Protein AF-A0A919KIQ8-F1 (afdb_monomer_lite)

Sequence (68 aa):
MLTDRVLAAQGKPQRYGSQLLAVDGKWVPKPMEAPERIDERRAGIGEMPLADYICVATHLMPPPAANP

Organism: NCBI:txid86183

InterPro domains:
  IPR046732 Protein of unknown function DUF6624 [PF20329] (1-56)

Foldseek 3Di:
DVQQVVCVVVVHAGQQQLDWDQDQQATDGDHHDPLVCNCVVCVVVPHDDPVVVRVVCCVVPGRPHDDD

pLDDT: mean 93.63, std 9.1, range [48.75, 98.38]

Radius of gyration: 12.22 Å; chains: 1; bounding box: 24×26×33 Å

Structure (mmCIF, N/CA/C/O backbone):
data_AF-A0A919KIQ8-F1
#
_entry.id   AF-A0A919KIQ8-F1
#
loop_
_atom_site.group_PDB
_atom_site.id
_atom_site.type_symbol
_atom_site.label_atom_id
_atom_site.label_alt_id
_atom_site.label_comp_id
_atom_site.label_asym_id
_atom_site.label_entity_id
_atom_site.label_seq_id
_atom_site.pdbx_PDB_ins_code
_atom_site.Cartn_x
_atom_site.Cartn_y
_atom_site.Cartn_z
_atom_site.occupancy
_atom_site.B_iso_or_equiv
_atom_site.auth_seq_id
_atom_site.auth_comp_id
_atom_site.auth_asym_id
_atom_site.auth_atom_id
_atom_site.pdbx_PDB_model_num
ATOM 1 N N . MET A 1 1 ? 2.834 7.058 3.808 1.00 91.44 1 MET A N 1
ATOM 2 C CA . MET A 1 1 ? 2.844 8.257 2.939 1.00 91.44 1 MET A CA 1
ATOM 3 C C . MET A 1 1 ? 1.738 9.220 3.333 1.00 91.44 1 MET A C 1
ATOM 5 O O . MET A 1 1 ? 0.698 8.767 3.803 1.00 91.44 1 MET A O 1
ATOM 9 N N . LEU A 1 2 ? 1.940 10.531 3.146 1.00 96.56 2 LEU A N 1
ATOM 10 C CA . LEU A 1 2 ? 0.916 11.529 3.487 1.00 96.56 2 LEU A CA 1
ATOM 11 C C . LEU A 1 2 ? -0.353 11.354 2.638 1.00 96.56 2 LEU A C 1
ATOM 13 O O . LEU A 1 2 ? -1.446 11.374 3.192 1.00 96.56 2 LEU A O 1
ATOM 17 N N . THR A 1 3 ? -0.212 11.095 1.334 1.00 96.69 3 THR A N 1
ATOM 18 C CA . THR A 1 3 ? -1.340 10.854 0.416 1.00 96.69 3 THR A CA 1
ATOM 19 C C . THR A 1 3 ? -2.251 9.733 0.909 1.00 96.69 3 THR A C 1
ATOM 21 O O . THR A 1 3 ? -3.442 9.953 1.110 1.00 96.69 3 THR A O 1
ATOM 24 N N . ASP A 1 4 ? -1.693 8.552 1.181 1.00 97.62 4 ASP A N 1
ATOM 25 C CA . ASP A 1 4 ? -2.474 7.413 1.671 1.00 97.62 4 ASP A CA 1
ATOM 26 C C . ASP A 1 4 ? -3.095 7.675 3.046 1.00 97.62 4 ASP A C 1
ATOM 28 O O . ASP A 1 4 ? -4.218 7.248 3.301 1.00 97.62 4 ASP A O 1
ATOM 32 N N . ARG A 1 5 ? -2.396 8.397 3.933 1.00 97.44 5 ARG A N 1
ATOM 33 C CA . ARG A 1 5 ? -2.938 8.779 5.244 1.00 97.44 5 ARG A CA 1
ATOM 34 C C . ARG A 1 5 ? -4.173 9.668 5.096 1.00 97.44 5 ARG A C 1
ATOM 36 O O . ARG A 1 5 ? -5.169 9.423 5.769 1.00 97.44 5 ARG A O 1
ATOM 43 N N . VAL A 1 6 ? -4.117 10.671 4.218 1.00 98.06 6 VAL A N 1
ATOM 44 C CA . VAL A 1 6 ? -5.248 11.570 3.943 1.00 98.06 6 VAL A CA 1
ATOM 45 C C . VAL A 1 6 ? -6.410 10.802 3.312 1.00 98.06 6 VAL A C 1
ATOM 47 O O . VAL A 1 6 ? -7.544 10.957 3.757 1.00 98.06 6 VAL A O 1
ATOM 50 N N . LEU A 1 7 ? -6.142 9.935 2.330 1.00 98.12 7 LEU A N 1
ATOM 51 C CA . LEU A 1 7 ? -7.172 9.108 1.692 1.00 98.12 7 LEU A CA 1
ATOM 52 C C . LEU A 1 7 ? -7.849 8.177 2.704 1.00 98.12 7 LEU A C 1
ATOM 54 O O . LEU A 1 7 ? -9.073 8.183 2.815 1.00 98.12 7 LEU A O 1
ATOM 58 N N . ALA A 1 8 ? -7.060 7.463 3.509 1.00 96.88 8 ALA A N 1
ATOM 59 C CA . ALA A 1 8 ? -7.580 6.568 4.536 1.00 96.88 8 ALA A CA 1
ATOM 60 C C . ALA A 1 8 ? -8.400 7.316 5.601 1.00 96.88 8 ALA A C 1
ATOM 62 O O . ALA A 1 8 ? -9.436 6.811 6.027 1.00 96.88 8 ALA A O 1
ATOM 63 N N . ALA A 1 9 ? -7.976 8.518 6.012 1.00 96.75 9 ALA A N 1
ATOM 64 C CA . ALA A 1 9 ? -8.730 9.353 6.952 1.00 96.75 9 ALA A CA 1
ATOM 65 C C . ALA A 1 9 ? -10.068 9.848 6.372 1.00 96.75 9 ALA A C 1
ATOM 67 O O . ALA A 1 9 ? -11.010 10.083 7.121 1.00 96.75 9 ALA A O 1
ATOM 68 N N . GLN A 1 10 ? -10.170 9.969 5.046 1.00 97.88 10 GLN A N 1
ATOM 69 C CA . GLN A 1 10 ? -11.405 10.312 4.334 1.00 97.88 10 GLN A CA 1
ATOM 70 C C . GLN A 1 10 ? -12.264 9.086 3.974 1.00 97.88 10 GLN A C 1
ATOM 72 O O . GLN A 1 10 ? -13.262 9.239 3.273 1.00 97.88 10 GLN A O 1
ATOM 77 N N . GLY A 1 11 ? -11.875 7.873 4.383 1.00 96.56 11 GLY A N 1
ATOM 78 C CA . GLY A 1 11 ? -12.564 6.637 3.996 1.00 96.56 11 GLY A CA 1
ATOM 79 C C . GLY A 1 11 ? -12.409 6.271 2.514 1.00 96.56 11 GLY A C 1
ATOM 80 O O . GLY A 1 11 ? -13.188 5.478 1.991 1.00 96.56 11 GLY A O 1
ATOM 81 N N . LYS A 1 12 ? -11.421 6.847 1.820 1.00 98.00 12 LYS A N 1
ATOM 82 C CA . LYS A 1 12 ? -11.142 6.582 0.404 1.00 98.00 12 LYS A CA 1
ATOM 83 C C . LYS A 1 12 ? -10.071 5.496 0.242 1.00 98.00 12 LYS A C 1
ATOM 85 O O . LYS A 1 12 ? -9.200 5.375 1.110 1.00 98.00 12 LYS A O 1
ATOM 90 N N . PRO A 1 13 ? -10.086 4.743 -0.875 1.00 98.00 13 PRO A N 1
ATOM 91 C CA . PRO A 1 13 ? -9.026 3.792 -1.183 1.00 98.00 13 PRO A CA 1
ATOM 92 C C . PRO A 1 13 ? -7.659 4.478 -1.277 1.00 98.00 13 PRO A C 1
ATOM 94 O O . PRO A 1 13 ? -7.533 5.579 -1.809 1.00 98.00 13 PRO A O 1
ATOM 97 N N . GLN A 1 14 ? -6.633 3.817 -0.751 1.00 98.06 14 GLN A N 1
ATOM 98 C CA . GLN A 1 14 ? -5.245 4.266 -0.820 1.00 98.06 14 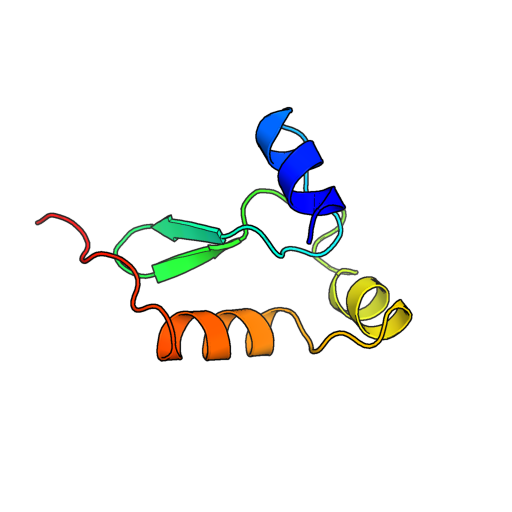GLN A CA 1
ATOM 99 C C . GLN A 1 14 ? -4.651 4.054 -2.213 1.00 98.06 14 GLN A C 1
ATOM 101 O O . GLN A 1 14 ? -5.084 3.162 -2.944 1.00 98.06 14 GLN A O 1
ATOM 106 N N . ARG A 1 15 ? -3.578 4.787 -2.528 1.00 97.31 15 ARG A N 1
ATOM 107 C CA . ARG A 1 15 ? -2.878 4.688 -3.814 1.00 97.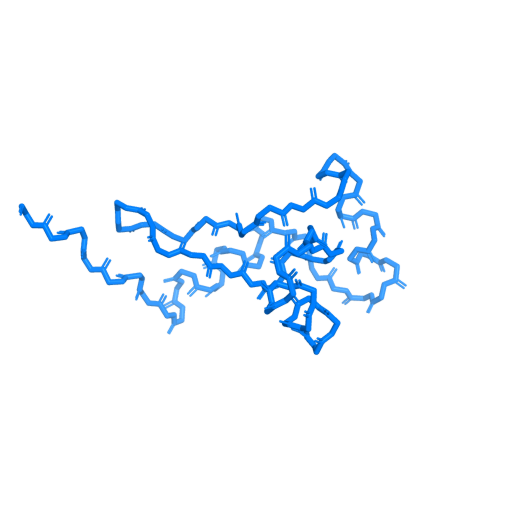31 15 ARG A CA 1
ATOM 108 C C . ARG A 1 15 ? -1.631 3.813 -3.749 1.00 97.31 15 ARG A C 1
ATOM 110 O O . ARG A 1 15 ? -1.396 3.028 -4.669 1.00 97.31 15 ARG A O 1
ATOM 117 N N . TYR A 1 16 ? -0.857 3.921 -2.667 1.00 97.81 16 TYR A N 1
ATOM 118 C CA . TYR A 1 16 ? 0.440 3.243 -2.523 1.00 97.81 16 TYR A CA 1
ATOM 119 C C . TYR A 1 16 ? 0.473 2.188 -1.404 1.00 97.81 16 TYR A C 1
ATOM 121 O O . TYR A 1 16 ? 1.498 1.533 -1.216 1.00 97.81 16 TYR A O 1
ATOM 129 N N . GLY A 1 17 ? -0.635 1.994 -0.680 1.00 97.19 17 GLY A N 1
ATOM 130 C CA . GLY A 1 17 ? -0.801 0.914 0.303 1.00 97.19 17 GLY A CA 1
ATOM 131 C C . GLY A 1 17 ? 0.004 1.079 1.595 1.00 97.19 17 GLY A C 1
ATOM 132 O O . GLY A 1 17 ? 0.293 0.097 2.269 1.00 97.19 17 GLY A O 1
ATOM 133 N N . SER A 1 18 ? 0.385 2.306 1.956 1.00 96.81 18 SER A N 1
ATOM 134 C CA . SER A 1 18 ? 1.256 2.562 3.114 1.00 96.81 18 SER A CA 1
ATOM 135 C C . SER A 1 18 ? 0.538 2.643 4.467 1.00 96.81 18 SER A C 1
ATOM 137 O O . SER A 1 18 ? 1.181 2.901 5.482 1.00 96.81 18 SER A O 1
ATOM 139 N N . GLN A 1 19 ? -0.791 2.521 4.516 1.00 97.31 19 GLN A N 1
ATOM 140 C CA . GLN A 1 19 ? -1.561 2.424 5.759 1.00 97.31 19 GLN A CA 1
ATOM 141 C C . GLN A 1 19 ? -2.052 0.987 5.945 1.00 97.31 19 GLN A C 1
ATOM 143 O O . GLN A 1 19 ? -2.790 0.450 5.113 1.00 97.31 19 GLN A O 1
ATOM 148 N N . LEU A 1 20 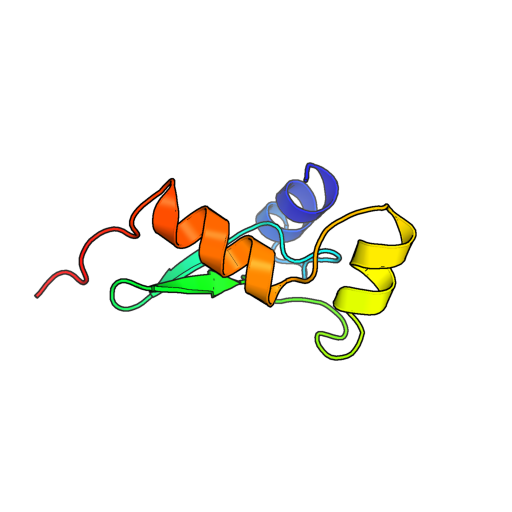? -1.659 0.394 7.069 1.00 96.31 20 LEU A N 1
ATOM 149 C CA . LEU A 1 20 ? -1.986 -0.976 7.447 1.00 96.31 20 LEU A CA 1
ATOM 150 C C . LEU A 1 20 ? -3.023 -0.971 8.581 1.00 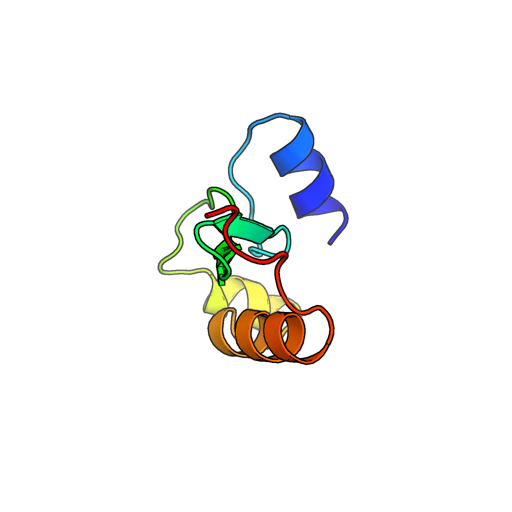96.31 20 LEU A C 1
ATOM 152 O O . LEU A 1 20 ? -3.156 0.007 9.322 1.00 96.31 20 LEU A O 1
ATOM 156 N N . LEU A 1 21 ? -3.775 -2.058 8.694 1.00 94.44 21 LEU A N 1
ATOM 157 C CA . LEU A 1 21 ? -4.608 -2.397 9.838 1.00 94.44 21 LEU A CA 1
ATOM 158 C C . LEU A 1 21 ? -4.123 -3.717 10.437 1.00 94.44 21 LEU A C 1
ATOM 160 O O . LEU A 1 21 ? -3.652 -4.593 9.712 1.00 94.44 21 LEU A O 1
ATOM 164 N N . ALA A 1 22 ? -4.226 -3.847 11.754 1.00 93.31 22 ALA A N 1
ATOM 165 C CA . ALA A 1 22 ? -3.991 -5.117 12.418 1.00 93.31 22 ALA A CA 1
ATOM 166 C C . ALA A 1 22 ? -5.288 -5.933 12.378 1.00 93.31 22 ALA A C 1
ATOM 168 O O . ALA A 1 22 ? -6.314 -5.477 12.881 1.00 93.31 22 ALA A O 1
ATOM 169 N N . VAL A 1 23 ? -5.240 -7.114 11.766 1.00 93.25 23 VAL A N 1
ATOM 170 C CA . VAL A 1 23 ? -6.337 -8.090 11.718 1.00 93.25 23 VAL A CA 1
ATOM 171 C C . VAL A 1 23 ? -5.767 -9.423 12.150 1.00 93.25 23 VAL A C 1
ATOM 173 O O . VAL A 1 23 ? -4.794 -9.878 11.554 1.00 93.25 23 VAL A O 1
ATOM 176 N N . ASP A 1 24 ? -6.334 -10.024 13.193 1.00 90.31 24 ASP A N 1
ATOM 177 C CA . ASP A 1 24 ? -5.944 -11.353 13.680 1.00 90.31 24 ASP A CA 1
ATOM 178 C C . ASP A 1 24 ? -4.422 -11.518 13.852 1.00 90.31 24 ASP A C 1
ATOM 180 O O . ASP A 1 24 ? -3.817 -12.500 13.419 1.00 90.31 24 ASP A O 1
ATOM 184 N N . GLY A 1 25 ? -3.775 -10.509 14.445 1.00 90.94 25 GLY A N 1
ATOM 185 C CA . GLY A 1 25 ? -2.328 -10.514 14.670 1.00 90.94 25 GLY A CA 1
ATOM 186 C C . GLY A 1 25 ? -1.486 -10.398 13.396 1.00 90.94 25 GLY A C 1
ATOM 187 O O . GLY A 1 25 ? -0.324 -10.796 13.395 1.00 90.94 25 GLY A O 1
ATOM 188 N N . LYS A 1 26 ? -2.044 -9.877 12.298 1.00 92.69 26 LYS A N 1
ATOM 189 C CA . LYS A 1 26 ? -1.338 -9.641 11.031 1.00 92.69 26 LYS A CA 1
ATOM 190 C C . LYS A 1 26 ? -1.558 -8.222 10.537 1.00 92.69 26 LYS A C 1
ATOM 192 O O . LYS A 1 26 ? -2.649 -7.670 10.664 1.00 92.69 26 LYS A O 1
ATOM 197 N N . TRP A 1 27 ? -0.536 -7.649 9.910 1.00 95.56 27 TRP A N 1
ATOM 198 C CA . TRP A 1 27 ? -0.713 -6.418 9.153 1.00 95.56 27 TRP A CA 1
ATOM 199 C C . TRP A 1 27 ? -1.346 -6.703 7.799 1.00 95.56 27 TRP A C 1
ATOM 201 O O . TRP A 1 27 ? -0.800 -7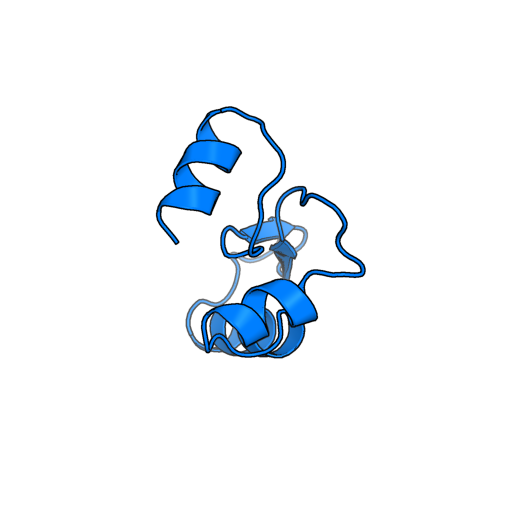.443 6.984 1.00 95.56 27 TRP A O 1
ATOM 211 N N . VAL A 1 28 ? -2.482 -6.062 7.552 1.00 94.88 28 VAL A N 1
ATOM 212 C CA . VAL A 1 28 ? -3.206 -6.106 6.283 1.00 94.88 28 VAL A CA 1
ATOM 213 C C . VAL A 1 28 ? -3.317 -4.675 5.752 1.00 94.88 28 VAL A C 1
ATOM 215 O O . VAL A 1 28 ? -3.582 -3.761 6.533 1.00 94.88 28 VAL A O 1
ATOM 218 N N . PRO A 1 29 ? -3.102 -4.411 4.455 1.00 95.62 29 PRO A N 1
ATOM 219 C CA . PRO A 1 29 ? -3.307 -3.076 3.900 1.00 95.62 29 PRO A CA 1
ATOM 220 C C . PRO A 1 29 ? -4.784 -2.658 3.982 1.00 95.62 29 PRO A C 1
ATOM 222 O O . PRO A 1 29 ? -5.680 -3.453 3.701 1.00 95.62 29 PRO A O 1
ATOM 225 N N . LYS A 1 30 ? -5.061 -1.391 4.335 1.00 96.62 30 LYS A N 1
ATOM 226 C CA . LYS A 1 30 ? -6.424 -0.823 4.209 1.00 96.62 30 LYS A CA 1
ATOM 227 C C . LYS A 1 30 ? -6.845 -0.779 2.728 1.00 96.62 30 LYS A C 1
ATOM 229 O O . LYS A 1 30 ? -5.949 -0.808 1.886 1.00 96.62 30 LYS A O 1
ATOM 234 N N . PRO A 1 31 ? -8.145 -0.632 2.385 1.00 97.06 31 PRO A N 1
ATOM 235 C CA . PRO A 1 31 ? -8.621 -0.648 0.997 1.00 97.06 31 PRO A CA 1
ATOM 236 C C . PRO A 1 31 ? -7.788 0.212 0.041 1.00 97.06 31 PRO A C 1
ATOM 238 O O . PRO A 1 31 ? -7.363 1.311 0.399 1.00 97.06 31 PRO A O 1
ATOM 241 N N . MET A 1 32 ? -7.558 -0.287 -1.174 1.00 96.25 32 MET A N 1
ATOM 242 C CA . MET A 1 32 ? -6.664 0.325 -2.162 1.00 96.25 32 MET A CA 1
ATOM 243 C C . MET A 1 32 ? -7.337 0.395 -3.528 1.00 96.25 32 MET A C 1
ATOM 245 O O . MET A 1 32 ? -8.128 -0.479 -3.878 1.00 96.25 32 MET A O 1
ATOM 249 N N . GLU A 1 33 ? -7.012 1.426 -4.302 1.00 95.12 33 GLU A N 1
ATOM 250 C CA . GLU A 1 33 ? -7.394 1.486 -5.712 1.00 95.12 33 GLU A CA 1
ATOM 251 C C . GLU A 1 33 ? -6.531 0.515 -6.523 1.00 95.12 33 GLU A C 1
ATOM 253 O O . GLU A 1 33 ? -5.324 0.446 -6.290 1.00 95.12 33 GLU A O 1
ATOM 258 N N . ALA A 1 34 ? -7.135 -0.229 -7.457 1.00 95.88 34 ALA A N 1
ATOM 259 C CA . ALA A 1 34 ? -6.442 -1.143 -8.377 1.00 95.88 34 ALA A CA 1
ATOM 260 C C . ALA A 1 34 ? -5.240 -1.879 -7.728 1.00 95.88 34 ALA A C 1
ATOM 262 O O . ALA A 1 34 ? -4.085 -1.560 -8.066 1.00 95.88 34 ALA A O 1
ATOM 263 N N . PRO A 1 35 ? -5.473 -2.763 -6.728 1.00 95.44 35 PRO A N 1
ATOM 264 C CA . PRO A 1 35 ? -4.413 -3.467 -6.000 1.00 95.44 35 PRO A CA 1
ATOM 265 C C . PRO A 1 35 ? -3.438 -4.213 -6.914 1.00 95.44 35 PRO A C 1
ATOM 267 O O . PRO A 1 35 ? -2.249 -4.268 -6.632 1.00 95.44 35 PRO A O 1
ATOM 270 N N . GLU A 1 36 ? -3.922 -4.720 -8.042 1.00 96.81 36 GLU A N 1
ATOM 271 C CA . GLU A 1 36 ? -3.149 -5.430 -9.059 1.00 96.81 36 GLU A CA 1
ATOM 272 C C . GLU A 1 36 ? -2.075 -4.567 -9.741 1.00 96.81 36 GLU A C 1
ATOM 274 O O . GLU A 1 36 ? -1.134 -5.101 -10.316 1.00 96.81 36 GLU A O 1
ATOM 279 N N . ARG A 1 37 ? -2.169 -3.234 -9.636 1.00 96.81 37 ARG A N 1
ATOM 280 C CA . ARG A 1 37 ? -1.203 -2.278 -10.205 1.00 96.81 37 ARG A CA 1
ATOM 281 C C . ARG A 1 37 ? -0.371 -1.553 -9.150 1.00 96.81 37 ARG A C 1
ATOM 283 O O . ARG A 1 37 ? 0.249 -0.528 -9.438 1.00 96.81 37 ARG A O 1
ATOM 290 N N . ILE A 1 38 ? -0.402 -2.011 -7.901 1.00 97.50 38 ILE A N 1
ATOM 291 C CA . ILE A 1 38 ? 0.241 -1.291 -6.801 1.00 97.50 38 ILE A CA 1
ATOM 292 C C . ILE A 1 38 ? 1.757 -1.229 -6.944 1.00 97.50 38 ILE A C 1
ATOM 294 O O . ILE A 1 38 ? 2.338 -0.164 -6.738 1.00 97.50 38 ILE A O 1
ATOM 298 N N . ASP A 1 39 ? 2.385 -2.325 -7.357 1.00 98.31 39 ASP A N 1
ATOM 299 C CA . ASP A 1 39 ? 3.839 -2.383 -7.473 1.00 98.31 39 ASP A CA 1
ATOM 300 C C . ASP A 1 39 ? 4.342 -1.525 -8.640 1.00 98.31 39 ASP A C 1
ATOM 302 O O . ASP A 1 39 ? 5.375 -0.878 -8.503 1.00 98.31 39 ASP A O 1
ATOM 306 N N . GLU A 1 40 ? 3.563 -1.377 -9.722 1.00 98.25 40 GLU A N 1
ATOM 307 C CA . GLU A 1 40 ? 3.846 -0.391 -10.780 1.00 98.25 40 GLU A CA 1
ATOM 308 C C . GLU A 1 40 ? 3.883 1.038 -10.214 1.00 98.25 40 GLU A C 1
ATOM 310 O O . GLU A 1 40 ? 4.795 1.816 -10.499 1.00 98.25 40 GLU A O 1
ATOM 315 N N . ARG A 1 41 ? 2.895 1.397 -9.383 1.00 97.31 41 ARG A N 1
ATOM 316 C CA . ARG A 1 41 ? 2.806 2.735 -8.779 1.00 97.31 41 ARG A CA 1
ATOM 317 C C . ARG A 1 41 ? 3.920 2.982 -7.768 1.00 97.31 41 ARG A C 1
ATOM 319 O O . ARG A 1 41 ? 4.448 4.089 -7.723 1.00 97.31 41 ARG A O 1
ATOM 326 N N . ARG A 1 42 ? 4.260 1.973 -6.962 1.00 98.19 42 ARG A N 1
ATOM 327 C CA . ARG A 1 42 ? 5.347 2.034 -5.975 1.00 98.19 42 ARG A CA 1
ATOM 328 C C . ARG A 1 42 ? 6.701 2.161 -6.678 1.00 98.19 42 ARG A C 1
ATOM 330 O O . ARG A 1 42 ? 7.449 3.087 -6.371 1.00 98.19 42 ARG A O 1
ATOM 337 N N . ALA A 1 43 ? 6.952 1.355 -7.709 1.00 98.31 43 ALA A N 1
ATOM 338 C CA . ALA A 1 43 ? 8.156 1.457 -8.530 1.00 98.31 43 ALA A CA 1
ATOM 339 C C . ALA A 1 43 ? 8.296 2.841 -9.187 1.00 98.31 43 ALA A C 1
ATOM 341 O O . ALA A 1 43 ? 9.386 3.410 -9.194 1.00 98.31 43 ALA A O 1
ATOM 342 N N . GLY A 1 44 ? 7.189 3.429 -9.659 1.00 98.06 44 GLY A N 1
ATOM 343 C CA . GLY A 1 44 ? 7.169 4.768 -10.257 1.00 98.06 44 GLY A CA 1
ATOM 344 C C . GLY A 1 44 ? 7.629 5.906 -9.335 1.00 98.06 44 GLY A C 1
ATOM 345 O O . GLY A 1 44 ? 7.936 6.990 -9.825 1.00 98.06 44 GLY A O 1
ATOM 346 N N . ILE A 1 45 ? 7.701 5.672 -8.021 1.00 96.56 45 ILE A N 1
ATOM 347 C CA . ILE A 1 45 ? 8.213 6.631 -7.030 1.00 96.56 45 ILE A CA 1
ATOM 348 C C . ILE A 1 45 ? 9.419 6.094 -6.240 1.00 96.56 45 ILE A C 1
ATOM 350 O O . ILE A 1 45 ? 9.793 6.683 -5.229 1.00 96.56 45 ILE A O 1
ATOM 354 N N . GLY A 1 46 ? 10.033 4.995 -6.691 1.00 97.31 46 GLY A N 1
ATOM 355 C CA . GLY A 1 46 ? 11.215 4.406 -6.054 1.00 97.31 46 GLY A CA 1
ATOM 356 C C . GLY A 1 46 ? 10.934 3.636 -4.759 1.00 97.31 46 GLY A C 1
ATOM 357 O O . GLY A 1 46 ? 11.841 3.443 -3.955 1.00 97.31 46 GLY A O 1
ATOM 358 N N . GLU A 1 47 ? 9.694 3.200 -4.541 1.00 97.88 47 GLU A N 1
ATOM 359 C CA . GLU A 1 47 ? 9.303 2.399 -3.383 1.00 97.88 47 GLU A CA 1
ATOM 360 C C . GLU A 1 47 ? 9.410 0.897 -3.672 1.00 97.88 47 GLU A C 1
ATOM 362 O O . GLU A 1 47 ? 9.120 0.435 -4.777 1.00 97.88 47 GLU A O 1
ATOM 367 N N . MET A 1 48 ? 9.769 0.120 -2.646 1.00 97.94 48 MET A N 1
ATOM 368 C CA . MET A 1 48 ? 9.811 -1.347 -2.718 1.00 97.94 48 MET A CA 1
ATOM 369 C C . MET A 1 48 ? 8.415 -1.950 -2.959 1.00 97.94 48 MET A C 1
ATOM 371 O O . MET A 1 48 ? 7.437 -1.292 -2.601 1.00 97.94 48 MET A O 1
ATOM 375 N N . PRO A 1 49 ? 8.281 -3.187 -3.472 1.00 98.38 49 PRO A N 1
ATOM 376 C CA . PRO A 1 49 ? 6.992 -3.873 -3.609 1.00 98.38 49 PRO A CA 1
ATOM 377 C C . PRO A 1 49 ? 6.164 -3.890 -2.316 1.00 98.38 49 PRO A C 1
ATOM 379 O O . PRO A 1 49 ? 6.708 -3.875 -1.208 1.00 98.38 49 PRO A O 1
ATOM 382 N N . LEU A 1 50 ? 4.832 -3.928 -2.432 1.00 97.75 50 LEU A N 1
ATOM 383 C CA . LEU A 1 50 ? 3.951 -3.891 -1.258 1.00 97.75 50 LEU A CA 1
ATOM 384 C C . LEU A 1 50 ? 4.203 -5.081 -0.314 1.00 97.75 50 LEU A C 1
ATOM 386 O O . LEU A 1 50 ? 4.180 -4.906 0.905 1.00 97.75 50 LEU A O 1
ATOM 390 N N . ALA A 1 51 ? 4.454 -6.273 -0.858 1.00 97.44 51 ALA A N 1
ATOM 391 C CA . ALA A 1 51 ? 4.728 -7.467 -0.058 1.00 97.44 51 ALA A CA 1
ATOM 392 C C . ALA A 1 51 ? 5.979 -7.294 0.822 1.00 97.44 51 ALA A C 1
ATOM 394 O O . ALA A 1 51 ? 5.940 -7.591 2.018 1.00 97.44 51 ALA A O 1
ATOM 395 N N . ASP A 1 52 ? 7.049 -6.729 0.260 1.00 98.19 52 ASP A N 1
ATOM 396 C CA . ASP A 1 52 ? 8.285 -6.469 0.998 1.00 98.19 52 ASP A CA 1
ATOM 397 C C . ASP A 1 52 ? 8.079 -5.385 2.060 1.00 98.19 52 ASP A C 1
ATOM 399 O O . ASP A 1 52 ? 8.549 -5.519 3.189 1.00 98.19 52 ASP A O 1
ATOM 403 N N . TYR A 1 53 ? 7.300 -4.345 1.740 1.00 97.25 53 TYR A N 1
ATOM 404 C CA . TYR A 1 53 ? 6.923 -3.318 2.709 1.00 97.25 53 TYR A CA 1
ATOM 405 C C . TYR A 1 53 ? 6.175 -3.908 3.914 1.00 97.25 53 TYR A C 1
ATOM 407 O O . TYR A 1 53 ? 6.495 -3.580 5.056 1.00 97.25 53 TYR A O 1
ATOM 415 N N . ILE A 1 54 ? 5.211 -4.808 3.684 1.00 96.25 54 ILE A N 1
ATOM 416 C CA . ILE A 1 54 ? 4.470 -5.489 4.759 1.00 96.25 54 ILE A CA 1
ATOM 417 C C . ILE A 1 54 ? 5.399 -6.401 5.571 1.00 96.25 54 ILE A C 1
ATOM 419 O O . ILE A 1 54 ? 5.283 -6.445 6.798 1.00 96.25 54 ILE A O 1
ATOM 423 N N . CYS A 1 55 ? 6.338 -7.093 4.920 1.00 96.19 55 CYS A N 1
ATOM 424 C CA . CYS A 1 55 ? 7.347 -7.914 5.590 1.00 96.19 55 CYS A CA 1
ATOM 425 C C . CYS A 1 55 ? 8.199 -7.071 6.555 1.00 96.19 55 CYS A C 1
ATOM 427 O O . CYS A 1 55 ? 8.265 -7.366 7.751 1.00 96.19 55 CYS A O 1
ATOM 429 N N . VAL A 1 56 ? 8.761 -5.960 6.066 1.00 95.75 56 VAL A N 1
ATOM 430 C CA . VAL A 1 56 ? 9.549 -5.021 6.880 1.00 95.75 56 VAL A CA 1
ATOM 431 C C . VAL A 1 56 ? 8.701 -4.424 8.004 1.00 95.75 56 VAL A C 1
ATOM 433 O O . VAL A 1 56 ? 9.145 -4.386 9.152 1.00 95.75 56 VAL A O 1
ATOM 436 N N . ALA A 1 57 ? 7.467 -4.004 7.712 1.00 94.12 57 ALA A N 1
ATOM 437 C CA . ALA A 1 57 ? 6.558 -3.461 8.717 1.00 94.12 57 ALA A CA 1
ATOM 438 C C . ALA A 1 57 ? 6.267 -4.478 9.829 1.00 94.12 57 ALA A C 1
ATOM 440 O O . ALA A 1 57 ? 6.314 -4.120 10.999 1.00 94.12 57 ALA A O 1
ATOM 441 N N . THR A 1 58 ? 6.037 -5.745 9.475 1.00 94.12 58 THR A N 1
ATOM 442 C CA . THR A 1 58 ? 5.804 -6.838 10.433 1.00 94.12 58 THR A CA 1
ATOM 443 C C . THR A 1 58 ? 7.025 -7.102 11.308 1.00 94.12 58 THR A C 1
ATOM 445 O O . THR A 1 58 ? 6.876 -7.389 12.493 1.00 94.12 58 THR A O 1
ATOM 448 N N . HIS A 1 59 ? 8.229 -6.976 10.749 1.00 94.06 59 HIS A N 1
ATOM 449 C CA . HIS A 1 59 ? 9.467 -7.171 11.495 1.00 94.06 59 HIS A CA 1
ATOM 450 C C . HIS A 1 59 ? 9.766 -6.019 12.469 1.00 94.06 59 HIS A C 1
ATOM 452 O O . HIS A 1 59 ? 10.184 -6.261 13.597 1.00 94.06 59 HIS A O 1
ATOM 458 N N . LEU A 1 60 ? 9.543 -4.768 12.049 1.00 94.19 60 LEU A N 1
ATOM 459 C CA . LEU A 1 60 ? 9.869 -3.575 12.844 1.00 94.19 60 LEU A CA 1
ATOM 460 C C . LEU A 1 60 ? 8.765 -3.167 13.824 1.00 94.19 60 LEU A C 1
ATOM 462 O O . LEU A 1 60 ? 9.040 -2.579 14.867 1.00 94.19 60 LEU A O 1
ATOM 466 N N . MET A 1 61 ? 7.513 -3.444 13.475 1.00 88.62 61 MET A N 1
ATOM 467 C CA . MET A 1 61 ? 6.337 -3.146 14.279 1.00 88.62 61 MET A CA 1
ATOM 468 C C . MET A 1 61 ? 5.510 -4.423 14.358 1.00 88.62 61 MET A C 1
ATOM 470 O O . MET A 1 61 ? 4.650 -4.630 13.508 1.00 88.62 61 MET A O 1
ATOM 474 N N . PRO A 1 62 ? 5.742 -5.309 15.332 1.00 85.69 62 PRO A N 1
ATOM 475 C CA . PRO A 1 62 ? 4.909 -6.491 15.484 1.00 85.69 62 PRO A CA 1
ATOM 476 C C . PRO A 1 62 ? 3.438 -6.068 15.624 1.00 85.69 62 PRO A C 1
ATOM 478 O O . PRO A 1 62 ? 3.142 -5.168 16.419 1.00 85.69 62 PRO A O 1
ATOM 481 N N . PRO A 1 63 ? 2.513 -6.642 14.835 1.00 85.38 63 PRO A N 1
ATOM 482 C CA . PRO A 1 63 ? 1.100 -6.334 14.987 1.00 85.38 63 PRO A CA 1
ATOM 483 C C . PRO A 1 63 ? 0.655 -6.695 16.411 1.00 85.38 63 PRO A C 1
ATOM 485 O O . PRO A 1 63 ? 1.161 -7.669 16.980 1.00 85.38 63 PRO A O 1
ATOM 488 N N . PRO A 1 64 ? -0.274 -5.929 17.009 1.00 82.44 64 PRO A N 1
ATOM 489 C CA . PRO A 1 64 ? -0.842 -6.296 18.297 1.00 82.44 64 PRO A CA 1
ATOM 490 C C . PRO A 1 64 ? -1.384 -7.723 18.215 1.00 82.44 64 PRO A C 1
ATOM 492 O O . PRO A 1 64 ? -1.959 -8.111 17.193 1.00 82.44 64 PRO A O 1
ATOM 495 N N . ALA A 1 65 ? -1.170 -8.500 19.279 1.00 75.56 65 ALA A N 1
ATOM 496 C CA . ALA A 1 65 ? -1.707 -9.849 19.364 1.00 75.56 65 ALA A CA 1
ATOM 497 C C . ALA A 1 65 ? -3.211 -9.814 19.063 1.00 75.56 65 ALA A C 1
ATOM 499 O O . ALA A 1 65 ? -3.909 -8.894 19.500 1.00 75.56 65 ALA A O 1
ATOM 500 N N . ALA A 1 66 ? -3.702 -10.800 18.307 1.00 63.47 66 ALA A N 1
ATOM 501 C CA . ALA A 1 66 ? -5.135 -11.041 18.252 1.00 63.47 66 ALA A CA 1
ATOM 502 C C . ALA A 1 66 ? -5.598 -11.206 19.704 1.00 63.47 66 ALA A C 1
ATOM 504 O O . ALA A 1 66 ? -5.064 -12.062 20.413 1.00 63.47 66 ALA A O 1
ATOM 505 N N . ASN A 1 67 ? -6.494 -10.334 20.175 1.00 48.75 67 ASN A N 1
ATOM 506 C CA . ASN A 1 67 ? -7.094 -10.548 21.486 1.00 48.75 67 ASN A CA 1
ATOM 507 C C . ASN A 1 67 ? -7.746 -11.943 21.458 1.00 48.75 67 ASN A C 1
ATOM 509 O O . ASN A 1 67 ? -8.416 -12.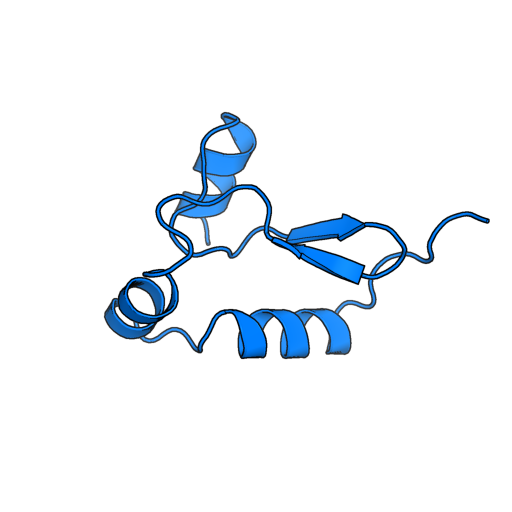242 20.464 1.00 48.75 67 ASN A O 1
ATOM 513 N N . PRO A 1 68 ? -7.488 -12.793 22.468 1.00 55.69 68 PRO A N 1
ATOM 514 C CA . PRO A 1 68 ? -8.064 -14.131 22.537 1.00 55.69 68 PRO A CA 1
ATOM 515 C C . PRO A 1 68 ? -9.595 -14.101 22.577 1.00 55.69 68 PRO A C 1
ATOM 517 O O . PRO A 1 68 ? -10.163 -13.088 23.052 1.00 55.69 68 PRO A O 1
#

Secondary structure (DSSP, 8-state):
-HHHHHHHHTTPPBSS---EEEETTEEEEPPBSSGGGHHHHHHTTTPPPHHHHHHHHHHHSPPPPPP-